Protein AF-A0A2N8M4F8-F1 (afdb_monomer)

Mean predicted aligned error: 7.02 Å

Radius of gyration: 21.82 Å; Cα contacts (8 Å, |Δi|>4): 97; chains: 1; bounding box: 47×31×68 Å

Solvent-accessible surface area (backbone atoms only — not comparable to full-atom values): 7979 Å² total; per-residue (Å²): 109,70,70,66,51,45,66,57,48,49,58,51,51,48,47,43,63,70,48,48,47,59,52,44,67,64,44,59,80,53,21,69,68,40,69,54,96,90,37,52,27,44,59,50,50,47,42,37,60,39,23,45,47,46,44,50,50,45,54,54,49,42,70,73,46,37,68,59,33,52,50,23,45,74,71,18,29,32,69,54,93,91,61,90,65,98,56,100,68,78,80,37,58,48,71,74,26,27,48,60,35,48,52,51,53,49,52,47,50,50,40,51,48,48,18,58,50,22,50,55,51,38,65,66,44,57,84,70,60,79,79,72,64,69,69,60,55,71,68,72,83,113

Sequence (142 aa):
MLLLTLLWAVPLLLLTTKIFLPWFDAVVPLAHCHEYLGINGLTLVIYGVLVGLPASLVVVVVLLEGRRSWRTWRLGQFPLPGEKVLRPTRYVYGRRARLRPALFFMVVLLVCGLSAQGWVWAGNLLPKLTPDLSVCFSGIER

Secondary structure (DSSP, 8-state):
-HHHHHHHHHHHHHHIIIIIHHHHHHHTTTGGG-EETTEEHHHHHHHIIIIIHHHHHHHHHIIIIIHHHHHHHHHTEESPTT---SS----EETHHHHHHHHHHHHHHHHHHHHHHHHHHHHHHHGGG----THHHHTTS--

Foldseek 3Di:
DVVVCCVPVVVVVCCCPVPVVVVCVVVQLCQQLDDDPNHRRNLVVLLCVQAVVLVVVLVVLCVVCVVCLVQQQVQQKPPDVPDDDPDDDDIDGDPVSNVVSVVVVVVSVVSNVSNVVSVVVSVVVVVVDDRDCVVSCVVVPD

Structure (mmCIF, N/CA/C/O backbone):
data_AF-A0A2N8M4F8-F1
#
_entry.id   AF-A0A2N8M4F8-F1
#
loop_
_atom_site.group_PDB
_atom_site.id
_atom_site.type_symbol
_atom_site.label_atom_id
_atom_site.label_alt_id
_atom_site.label_comp_id
_atom_site.label_asym_id
_atom_site.label_entity_id
_atom_site.label_seq_id
_atom_site.pdbx_PDB_ins_code
_atom_site.Cartn_x
_atom_site.Cartn_y
_atom_site.Cartn_z
_atom_site.occupancy
_atom_site.B_iso_or_equiv
_atom_site.auth_seq_id
_atom_site.auth_comp_id
_atom_site.auth_asym_id
_atom_site.auth_atom_id
_atom_site.pdbx_PDB_model_num
ATOM 1 N N . MET A 1 1 ? -20.047 -17.591 5.219 1.00 62.25 1 MET A N 1
ATOM 2 C CA . MET A 1 1 ? -18.927 -16.648 4.978 1.00 62.25 1 MET A CA 1
ATOM 3 C C . MET A 1 1 ? -18.215 -16.950 3.663 1.00 62.25 1 MET A C 1
ATOM 5 O O . MET A 1 1 ? -18.051 -16.014 2.900 1.00 62.25 1 MET A O 1
ATOM 9 N N . LEU A 1 2 ? -17.919 -18.220 3.342 1.00 72.25 2 LEU A N 1
ATOM 10 C CA . LEU A 1 2 ? -17.295 -18.638 2.070 1.00 72.25 2 LEU A CA 1
ATOM 11 C C . LEU A 1 2 ? -18.055 -18.200 0.796 1.00 72.25 2 LEU A C 1
ATOM 13 O O . LEU A 1 2 ? -17.451 -17.677 -0.131 1.00 72.25 2 LEU A O 1
ATOM 17 N N . LEU A 1 3 ? -19.386 -18.330 0.764 1.00 79.50 3 LEU A N 1
ATOM 18 C CA . LEU A 1 3 ? -20.207 -17.873 -0.374 1.00 79.50 3 LEU A CA 1
ATOM 19 C C . LEU A 1 3 ? -20.128 -16.354 -0.602 1.00 79.50 3 LEU A C 1
ATOM 21 O O . LEU A 1 3 ? -20.077 -15.896 -1.738 1.00 79.50 3 LEU A O 1
ATOM 25 N N . LEU A 1 4 ? -20.062 -15.571 0.478 1.00 80.44 4 LEU A N 1
ATOM 26 C CA . LEU A 1 4 ? -19.965 -14.113 0.391 1.00 80.44 4 LEU A CA 1
ATOM 27 C C . LEU A 1 4 ? -18.569 -13.672 -0.063 1.00 80.44 4 LEU A C 1
ATOM 29 O O . LEU A 1 4 ? -18.440 -12.688 -0.780 1.00 80.44 4 LEU A O 1
ATOM 33 N N . THR A 1 5 ? -17.524 -14.405 0.340 1.00 80.12 5 THR A N 1
ATOM 34 C CA . THR A 1 5 ? -16.162 -14.153 -0.142 1.00 80.12 5 THR A CA 1
ATOM 35 C C . THR A 1 5 ? -16.009 -14.526 -1.611 1.00 80.12 5 THR A C 1
ATOM 37 O O . THR A 1 5 ? -15.369 -13.788 -2.347 1.00 80.12 5 THR A O 1
ATOM 40 N N . LEU A 1 6 ? -16.652 -15.606 -2.067 1.00 85.88 6 LEU A N 1
ATOM 41 C CA . LEU A 1 6 ? -16.651 -15.999 -3.480 1.00 85.88 6 LEU A CA 1
ATOM 42 C C . LEU A 1 6 ? -17.336 -14.956 -4.375 1.00 85.88 6 LEU A C 1
ATOM 44 O O . LEU A 1 6 ? -16.871 -14.726 -5.488 1.00 85.88 6 LEU A O 1
ATOM 48 N N . LEU A 1 7 ? -18.379 -14.284 -3.875 1.00 90.44 7 LEU A N 1
ATOM 49 C CA . LEU A 1 7 ? -19.158 -13.307 -4.641 1.00 90.44 7 LEU A CA 1
ATOM 50 C C . LEU A 1 7 ? -18.315 -12.150 -5.196 1.00 90.44 7 LEU A C 1
ATOM 52 O O . LEU A 1 7 ? -18.561 -11.708 -6.311 1.00 90.44 7 LEU A O 1
ATOM 56 N N . TRP A 1 8 ? -17.329 -11.664 -4.439 1.00 84.75 8 TRP A N 1
ATOM 57 C CA . TRP A 1 8 ? -16.435 -10.593 -4.896 1.00 84.75 8 TRP A CA 1
ATOM 58 C C . TRP A 1 8 ? -15.074 -11.122 -5.364 1.00 84.75 8 TRP A C 1
ATOM 60 O O . TRP A 1 8 ? -14.478 -10.542 -6.270 1.00 84.75 8 TRP A O 1
ATOM 70 N N . ALA A 1 9 ? -14.599 -12.240 -4.803 1.00 89.75 9 ALA A N 1
ATOM 71 C CA . ALA A 1 9 ? -13.317 -12.820 -5.189 1.00 89.75 9 ALA A CA 1
ATOM 72 C C . ALA A 1 9 ? -13.336 -13.383 -6.617 1.00 89.75 9 ALA A C 1
ATOM 74 O O . ALA A 1 9 ? -12.353 -13.220 -7.331 1.00 89.75 9 ALA A O 1
ATOM 75 N N . VAL A 1 10 ? -14.437 -14.007 -7.060 1.00 91.12 10 VAL A N 1
ATOM 76 C CA . VAL A 1 10 ? -14.534 -14.577 -8.416 1.00 91.12 10 VAL A CA 1
ATOM 77 C C . VAL A 1 10 ? -14.511 -13.490 -9.502 1.00 91.12 10 VAL A C 1
ATOM 79 O O . VAL A 1 10 ? -13.682 -13.603 -10.404 1.00 91.12 10 VAL A O 1
ATOM 82 N N . PRO A 1 11 ? -15.321 -12.411 -9.433 1.00 91.50 11 PRO A N 1
ATOM 83 C CA . PRO A 1 11 ? -15.215 -11.304 -10.385 1.00 91.50 11 PRO A CA 1
ATOM 84 C C . PRO A 1 11 ? -13.834 -10.653 -10.385 1.00 91.50 11 PRO A C 1
ATOM 86 O O . PRO A 1 11 ? -13.301 -10.360 -11.452 1.00 91.50 11 PRO A O 1
ATOM 89 N N . LEU A 1 12 ? -13.232 -10.468 -9.205 1.00 89.44 12 LEU A N 1
ATOM 90 C CA . LEU A 1 12 ? -11.889 -9.907 -9.092 1.00 89.44 12 LEU A CA 1
ATOM 91 C C . LEU A 1 12 ? -10.842 -10.812 -9.760 1.00 89.44 12 LEU A C 1
ATOM 93 O O . LEU A 1 12 ? -10.007 -10.313 -10.506 1.00 89.44 12 LEU A O 1
ATOM 97 N N . LEU A 1 13 ? -10.914 -12.129 -9.543 1.00 91.94 13 LEU A N 1
ATOM 98 C CA . LEU A 1 13 ? -10.037 -13.115 -10.185 1.00 91.94 13 LEU A CA 1
ATOM 99 C C . LEU A 1 13 ? -10.216 -13.152 -11.706 1.00 91.94 13 LEU A C 1
ATOM 101 O O . LEU A 1 13 ? -9.240 -13.277 -12.442 1.00 91.94 13 LEU A O 1
ATOM 105 N N . LEU A 1 14 ? -11.449 -13.044 -12.201 1.00 93.19 14 LEU A N 1
ATOM 106 C CA . LEU A 1 14 ? -11.707 -12.984 -13.640 1.00 93.19 14 LEU A CA 1
ATOM 107 C C . LEU A 1 14 ? -11.152 -11.696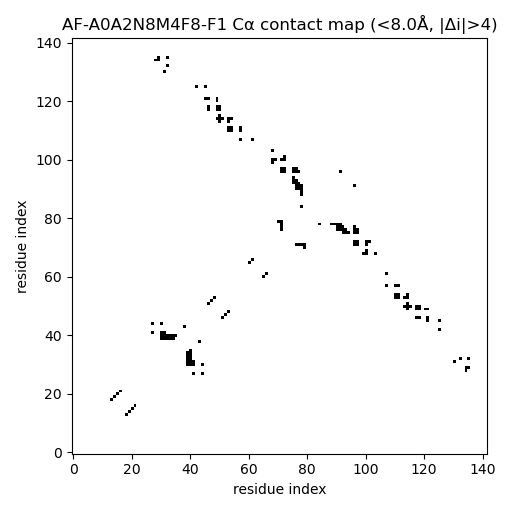 -14.247 1.00 93.19 14 LEU A C 1
ATOM 109 O O . LEU A 1 14 ? -10.483 -11.750 -15.275 1.00 93.19 14 LEU A O 1
ATOM 113 N N . LEU A 1 15 ? -11.367 -10.555 -13.590 1.00 92.88 15 LEU A N 1
ATOM 114 C CA . LEU A 1 15 ? -10.825 -9.267 -14.018 1.00 92.88 15 LEU A CA 1
ATOM 115 C C . LEU A 1 15 ? -9.292 -9.306 -14.084 1.00 92.88 15 LEU A C 1
ATOM 117 O O . LEU A 1 15 ? -8.702 -8.865 -15.070 1.00 92.88 15 LEU A O 1
ATOM 121 N N . THR A 1 16 ? -8.633 -9.878 -13.074 1.00 90.69 16 THR A N 1
ATOM 122 C CA . THR A 1 16 ? -7.170 -9.956 -13.069 1.00 90.69 16 THR A CA 1
ATOM 123 C C . THR A 1 16 ? -6.642 -10.923 -14.124 1.00 90.69 16 THR A C 1
ATOM 125 O O . THR A 1 16 ? -5.740 -10.569 -14.875 1.00 90.69 16 THR A O 1
ATOM 128 N N . THR A 1 17 ? -7.217 -12.121 -14.237 1.00 92.69 17 THR A N 1
ATOM 129 C CA . THR A 1 17 ? -6.696 -13.160 -15.143 1.00 92.69 17 THR A CA 1
ATOM 130 C C . THR A 1 17 ? -7.047 -12.951 -16.609 1.00 92.69 17 THR A C 1
ATOM 132 O O . THR A 1 17 ? -6.263 -13.328 -17.474 1.00 92.69 17 THR A O 1
ATOM 135 N N . LYS A 1 18 ? -8.216 -12.382 -16.914 1.00 93.69 18 LYS A N 1
ATOM 136 C CA . LYS A 1 18 ? -8.694 -12.235 -18.297 1.00 93.69 18 LYS A CA 1
ATOM 137 C C . LYS A 1 18 ? -8.433 -10.870 -18.900 1.00 93.69 18 LYS A C 1
ATOM 139 O O . LYS A 1 18 ? -8.443 -10.767 -20.120 1.00 93.69 18 LYS A O 1
ATOM 144 N N . ILE A 1 19 ? -8.240 -9.842 -18.079 1.00 91.50 19 ILE A N 1
ATOM 145 C CA . ILE A 1 19 ? -8.091 -8.469 -18.568 1.00 91.50 19 ILE A CA 1
ATOM 146 C C . ILE A 1 19 ? -6.727 -7.922 -18.166 1.00 91.50 19 ILE A C 1
ATOM 148 O O . ILE A 1 19 ? -5.942 -7.564 -19.036 1.00 91.50 19 ILE A O 1
ATOM 152 N N . PHE A 1 20 ? -6.413 -7.904 -16.869 1.00 91.00 20 PHE A N 1
ATOM 153 C CA . PHE A 1 20 ? -5.193 -7.253 -16.388 1.00 91.00 20 PHE A CA 1
ATOM 154 C C . PHE A 1 20 ? -3.907 -7.969 -16.822 1.00 91.00 20 PHE A C 1
ATOM 156 O O . PHE A 1 20 ? -3.052 -7.340 -17.432 1.00 91.00 20 PHE A O 1
ATOM 163 N N . LEU A 1 21 ? -3.773 -9.269 -16.540 1.00 92.00 21 LEU A N 1
ATOM 164 C CA . LEU A 1 21 ? -2.579 -10.047 -16.890 1.00 92.00 21 LEU A CA 1
ATOM 165 C C . LEU A 1 21 ? -2.282 -10.082 -18.398 1.00 92.00 21 LEU A C 1
ATOM 167 O O . LEU A 1 21 ? -1.159 -9.750 -18.757 1.00 92.00 21 LEU A O 1
ATOM 171 N N . PRO A 1 22 ? -3.236 -10.387 -19.300 1.00 93.56 22 PRO A N 1
ATOM 172 C CA . PRO A 1 22 ? -2.926 -10.414 -20.730 1.00 93.56 22 PRO A CA 1
ATOM 173 C C . PRO A 1 22 ? -2.580 -9.029 -21.287 1.00 93.56 22 PRO A C 1
ATOM 175 O O . PRO A 1 22 ? -1.729 -8.918 -22.165 1.00 93.56 22 PRO A O 1
ATOM 178 N N . TRP A 1 23 ? -3.204 -7.964 -20.772 1.00 91.44 23 TRP A N 1
ATOM 179 C CA . TRP A 1 23 ? -2.798 -6.599 -21.108 1.00 91.44 23 TRP A CA 1
ATOM 180 C C . TRP A 1 23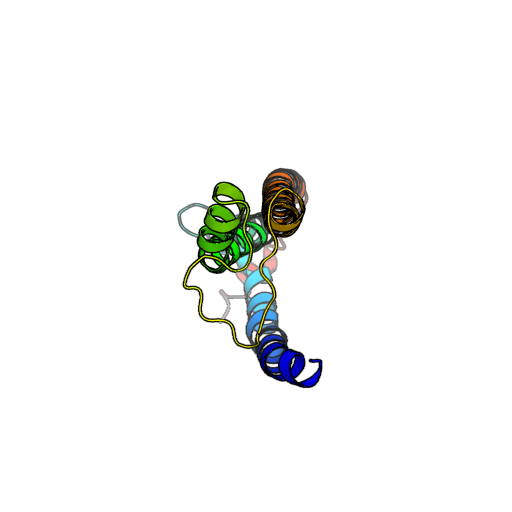 ? -1.377 -6.302 -20.609 1.00 91.44 23 TRP A C 1
ATOM 182 O O . TRP A 1 23 ? -0.571 -5.745 -21.350 1.00 91.44 23 TRP A O 1
ATOM 192 N N . PHE A 1 24 ? -1.052 -6.707 -19.381 1.00 90.56 24 PHE A N 1
ATOM 193 C CA . PHE A 1 24 ? 0.267 -6.502 -18.789 1.00 90.56 24 PHE A CA 1
ATOM 194 C C . PHE A 1 24 ? 1.359 -7.247 -19.570 1.00 90.56 24 PHE A C 1
ATOM 196 O O . PHE A 1 24 ? 2.361 -6.637 -19.937 1.00 90.56 24 PHE A O 1
ATOM 203 N N . ASP A 1 25 ? 1.127 -8.513 -19.922 1.00 90.12 25 ASP A N 1
ATOM 204 C CA . ASP A 1 25 ? 2.050 -9.330 -20.720 1.00 90.12 25 ASP A CA 1
ATOM 205 C C . ASP A 1 25 ? 2.298 -8.746 -22.119 1.00 90.12 25 ASP A C 1
ATOM 207 O O . ASP A 1 25 ? 3.391 -8.890 -22.663 1.00 90.12 25 ASP A O 1
ATOM 211 N N . ALA A 1 26 ? 1.317 -8.044 -22.695 1.00 88.00 26 ALA A N 1
ATOM 212 C CA . ALA A 1 26 ? 1.486 -7.350 -23.968 1.00 88.00 26 ALA A CA 1
ATOM 213 C C . ALA A 1 26 ? 2.293 -6.043 -23.839 1.00 88.00 26 ALA A C 1
ATOM 215 O O . ALA A 1 26 ? 2.998 -5.667 -24.771 1.00 88.00 26 ALA A O 1
ATOM 216 N N . VAL A 1 27 ? 2.204 -5.341 -22.704 1.00 86.38 27 VAL A N 1
ATOM 217 C CA . VAL A 1 27 ? 2.820 -4.013 -22.509 1.00 86.38 27 VAL A CA 1
ATOM 218 C C . VAL A 1 27 ? 4.255 -4.097 -21.986 1.00 86.38 27 VAL A C 1
ATOM 220 O O . VAL A 1 27 ? 5.117 -3.352 -22.449 1.00 86.38 27 VAL A O 1
ATOM 223 N N . VAL A 1 28 ? 4.539 -5.001 -21.044 1.00 89.38 28 VAL A N 1
ATOM 224 C CA . VAL A 1 28 ? 5.869 -5.162 -20.426 1.00 89.38 28 VAL A CA 1
ATOM 225 C C . VAL A 1 28 ? 7.013 -5.342 -21.436 1.00 89.38 28 VAL A C 1
ATOM 227 O O . VAL A 1 28 ? 8.028 -4.659 -21.270 1.00 89.38 28 VAL A O 1
ATOM 230 N N . PRO A 1 29 ? 6.907 -6.182 -22.489 1.00 86.75 29 PRO A N 1
ATOM 231 C CA . PRO A 1 29 ? 8.009 -6.340 -23.437 1.00 86.75 29 PRO A CA 1
ATOM 232 C C . PRO A 1 29 ? 8.322 -5.039 -24.190 1.00 86.75 29 PRO A C 1
ATOM 234 O O . PRO A 1 29 ? 9.489 -4.738 -24.427 1.00 86.75 29 PRO A O 1
ATOM 237 N N . LEU A 1 30 ? 7.307 -4.215 -24.478 1.00 87.19 30 LEU A N 1
ATOM 238 C CA . LEU A 1 30 ? 7.469 -2.924 -25.158 1.00 87.19 30 LEU A CA 1
ATOM 239 C C . LEU A 1 30 ? 7.794 -1.758 -24.209 1.00 87.19 30 LEU A C 1
ATOM 241 O O . LEU A 1 30 ? 8.072 -0.650 -24.678 1.00 87.19 30 LEU A O 1
ATOM 245 N N . ALA A 1 31 ? 7.773 -1.974 -22.891 1.00 86.81 31 ALA A N 1
ATOM 246 C CA . ALA A 1 31 ? 7.941 -0.910 -21.902 1.00 86.81 31 ALA A CA 1
ATOM 247 C C . ALA A 1 31 ? 9.313 -0.224 -21.996 1.00 86.81 31 ALA A C 1
ATOM 249 O O . ALA A 1 31 ? 9.422 0.973 -21.761 1.00 86.81 31 ALA A O 1
ATOM 250 N N . HIS A 1 32 ? 10.349 -0.963 -22.387 1.00 87.06 32 HIS A N 1
ATOM 251 C CA . HIS A 1 32 ? 11.707 -0.445 -22.576 1.00 87.06 32 HIS A CA 1
ATOM 252 C C . HIS A 1 32 ? 11.849 0.455 -23.809 1.00 87.06 32 HIS A C 1
ATOM 254 O O . HIS A 1 32 ? 12.804 1.220 -23.897 1.00 87.06 32 HIS A O 1
ATOM 260 N N . CYS A 1 33 ? 10.929 0.333 -24.770 1.00 86.75 33 CYS A N 1
ATOM 261 C CA . CYS A 1 33 ? 10.967 1.063 -26.036 1.00 86.75 33 CYS A CA 1
ATOM 262 C C . CYS A 1 33 ? 10.300 2.443 -25.941 1.00 86.75 33 CYS A C 1
ATOM 264 O O . CYS A 1 33 ? 10.409 3.237 -26.871 1.00 86.75 33 CYS A O 1
ATOM 266 N N . HIS A 1 34 ? 9.584 2.721 -24.847 1.00 86.94 34 HIS A N 1
ATOM 267 C CA . HIS A 1 34 ? 8.839 3.959 -24.657 1.00 86.94 34 HIS A CA 1
ATOM 268 C C . HIS A 1 34 ? 9.390 4.741 -23.468 1.00 86.94 34 HIS A C 1
ATOM 270 O O . HIS A 1 34 ? 9.606 4.194 -22.384 1.00 86.94 34 HIS A O 1
ATOM 276 N N . GLU A 1 35 ? 9.549 6.046 -23.655 1.00 88.69 35 GLU A N 1
ATOM 277 C CA . GLU A 1 35 ? 9.793 6.977 -22.561 1.00 88.69 35 GLU A CA 1
ATOM 278 C C . GLU A 1 35 ? 8.504 7.704 -22.194 1.00 88.69 35 GLU A C 1
ATOM 280 O O . GLU A 1 35 ? 7.793 8.242 -23.045 1.00 88.69 35 GLU A O 1
ATOM 285 N N . TYR A 1 36 ? 8.223 7.754 -20.898 1.00 86.38 36 TYR A N 1
ATOM 286 C CA . TYR A 1 36 ? 7.094 8.480 -20.340 1.00 86.38 36 TYR A CA 1
ATOM 287 C C . TYR A 1 36 ? 7.634 9.591 -19.449 1.00 86.38 36 TYR A C 1
ATOM 289 O O . TYR A 1 36 ? 8.284 9.318 -18.443 1.00 86.38 36 TYR A O 1
ATOM 297 N N . LEU A 1 37 ? 7.371 10.852 -19.812 1.00 84.94 37 LEU A N 1
ATOM 298 C CA . LEU A 1 37 ? 7.804 12.030 -19.040 1.00 84.94 37 LEU A CA 1
ATOM 299 C C . LEU A 1 37 ? 9.325 12.055 -18.757 1.00 84.94 37 LEU A C 1
ATOM 301 O O . LEU A 1 37 ? 9.751 12.487 -17.689 1.00 84.94 37 LEU A O 1
ATOM 305 N N . GLY A 1 38 ? 10.140 11.570 -19.701 1.00 85.44 38 GLY A N 1
ATOM 306 C CA . GLY A 1 38 ? 11.601 11.481 -19.559 1.00 85.44 38 GLY A CA 1
ATOM 307 C C . GLY A 1 38 ? 12.092 10.325 -18.676 1.00 85.44 38 GLY A C 1
ATOM 308 O O . GLY A 1 38 ? 13.262 10.291 -18.304 1.00 85.44 38 GLY A O 1
ATOM 309 N N . ILE A 1 39 ? 11.210 9.388 -18.315 1.00 87.38 39 ILE A N 1
ATOM 310 C CA . ILE A 1 39 ? 11.540 8.173 -17.567 1.00 87.38 39 ILE A CA 1
ATOM 311 C C . ILE A 1 39 ? 11.330 6.967 -18.485 1.00 87.38 39 ILE A C 1
ATOM 313 O O . ILE A 1 39 ? 10.279 6.828 -19.111 1.00 87.38 39 ILE A O 1
ATOM 317 N N . ASN A 1 40 ? 12.311 6.065 -18.527 1.00 90.12 40 ASN A N 1
ATOM 318 C CA . ASN A 1 40 ? 12.190 4.794 -19.241 1.00 90.12 40 ASN A CA 1
ATOM 319 C C . ASN A 1 40 ? 10.985 3.989 -18.709 1.00 90.12 40 ASN A C 1
ATOM 321 O O . ASN A 1 40 ? 10.843 3.795 -17.495 1.00 90.12 40 ASN A O 1
ATOM 325 N N . GLY A 1 41 ? 10.124 3.501 -19.604 1.00 89.56 41 GLY A N 1
ATOM 326 C CA . GLY A 1 41 ? 8.939 2.732 -19.241 1.00 89.56 41 GLY A CA 1
ATOM 327 C C . GLY A 1 41 ? 9.252 1.450 -18.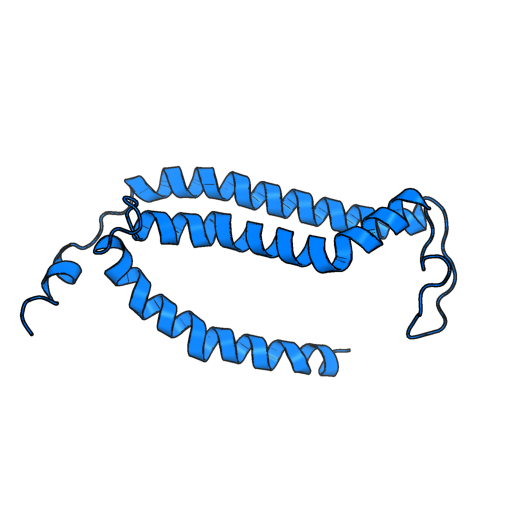465 1.00 89.56 41 GLY A C 1
ATOM 328 O O . GLY A 1 41 ? 8.478 1.095 -17.578 1.00 89.56 41 GLY A O 1
ATOM 329 N N . LEU A 1 42 ? 10.410 0.807 -18.672 1.00 91.06 42 LEU A N 1
ATOM 330 C CA . LEU A 1 42 ? 10.841 -0.315 -17.821 1.00 91.06 42 LEU A CA 1
ATOM 331 C C . LEU A 1 42 ? 10.968 0.105 -16.355 1.00 91.06 42 LEU A C 1
ATOM 333 O O . LEU A 1 42 ? 10.475 -0.576 -15.454 1.00 91.06 42 LEU A O 1
ATOM 337 N N . THR A 1 43 ? 11.643 1.227 -16.116 1.00 91.94 43 THR A N 1
ATOM 338 C CA . THR A 1 43 ? 11.817 1.791 -14.776 1.00 91.94 43 THR A CA 1
ATOM 339 C C . THR A 1 43 ? 10.457 2.047 -14.149 1.00 91.94 43 THR A C 1
ATOM 341 O O . THR A 1 43 ? 10.220 1.655 -13.006 1.00 91.94 43 THR A O 1
ATOM 344 N N . LEU A 1 44 ? 9.530 2.614 -14.921 1.00 92.56 44 LEU A N 1
ATOM 345 C CA . LEU A 1 44 ? 8.166 2.858 -14.471 1.00 92.56 44 LEU A CA 1
ATOM 346 C C . LEU A 1 44 ? 7.436 1.559 -14.093 1.00 92.56 44 LEU A C 1
ATOM 348 O O . LEU A 1 44 ? 6.790 1.513 -13.048 1.00 92.56 44 LEU A O 1
ATOM 352 N N . VAL A 1 45 ? 7.571 0.495 -14.890 1.00 92.94 45 VAL A N 1
ATOM 353 C CA . VAL A 1 45 ? 6.967 -0.817 -14.608 1.00 92.94 45 VAL A CA 1
ATOM 354 C C . VAL A 1 45 ? 7.539 -1.423 -13.326 1.00 92.94 45 VAL A C 1
ATOM 356 O O . VAL A 1 45 ? 6.776 -1.816 -12.444 1.00 92.94 45 VAL A O 1
ATOM 359 N N . ILE A 1 46 ? 8.866 -1.464 -13.177 1.00 93.56 46 ILE A N 1
ATOM 360 C CA . ILE A 1 46 ? 9.514 -2.095 -12.016 1.00 93.56 46 ILE A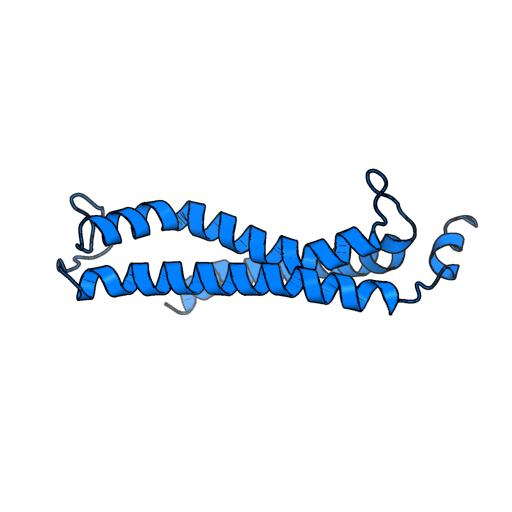 CA 1
ATOM 361 C C . ILE A 1 46 ? 9.165 -1.354 -10.724 1.00 93.56 46 ILE A C 1
ATOM 363 O O . ILE A 1 46 ? 8.726 -1.978 -9.754 1.00 93.56 46 ILE A O 1
ATOM 367 N N . TYR A 1 47 ? 9.302 -0.026 -10.706 1.00 94.81 47 TYR A N 1
ATOM 368 C CA . TYR A 1 47 ? 8.909 0.771 -9.542 1.00 94.81 47 TYR A CA 1
ATOM 369 C C . TYR A 1 47 ? 7.393 0.734 -9.313 1.00 94.81 47 TYR A C 1
ATOM 371 O O . TYR A 1 47 ? 6.945 0.692 -8.166 1.00 94.81 47 TYR A O 1
ATOM 379 N N . GLY A 1 48 ? 6.593 0.688 -10.377 1.00 93.31 48 GLY A N 1
ATOM 380 C CA . GLY A 1 48 ? 5.142 0.553 -10.297 1.00 93.31 48 GLY A CA 1
ATOM 381 C C . GLY A 1 48 ? 4.715 -0.734 -9.593 1.00 93.31 48 GLY A C 1
ATOM 382 O O . GLY A 1 48 ? 3.870 -0.688 -8.703 1.00 93.31 48 GLY A O 1
ATOM 383 N N . VAL A 1 49 ? 5.333 -1.869 -9.920 1.00 93.44 49 VAL A N 1
ATOM 384 C CA . VAL A 1 49 ? 5.006 -3.165 -9.305 1.00 93.44 49 VAL A CA 1
ATOM 385 C C . VAL A 1 49 ? 5.563 -3.275 -7.884 1.00 93.44 49 VAL A C 1
ATOM 387 O O . VAL A 1 49 ? 4.838 -3.676 -6.974 1.00 93.44 49 VAL A O 1
ATOM 390 N N . LEU A 1 50 ? 6.831 -2.910 -7.671 1.00 94.88 50 LEU A N 1
ATOM 391 C CA . LEU A 1 50 ? 7.506 -3.121 -6.383 1.00 94.88 50 LEU A CA 1
ATOM 392 C C . LEU A 1 50 ? 7.172 -2.061 -5.328 1.00 94.88 50 LEU A C 1
ATOM 394 O O . LEU A 1 50 ? 7.235 -2.354 -4.137 1.00 94.88 50 LEU A O 1
ATOM 398 N N . VAL A 1 51 ? 6.821 -0.843 -5.745 1.00 96.38 51 VAL A N 1
ATOM 399 C CA . VAL A 1 51 ? 6.536 0.282 -4.840 1.00 96.38 51 VAL A CA 1
ATOM 400 C C . VAL A 1 51 ? 5.110 0.781 -5.026 1.00 96.38 51 VAL A C 1
ATOM 402 O O . VAL A 1 51 ? 4.371 0.903 -4.052 1.00 96.38 51 VAL A O 1
ATOM 405 N N . GLY A 1 52 ? 4.699 1.037 -6.269 1.00 94.75 52 GLY A N 1
ATOM 406 C CA . GLY A 1 52 ? 3.387 1.610 -6.576 1.00 94.75 52 GLY A CA 1
ATOM 407 C C . GLY A 1 52 ? 2.224 0.729 -6.116 1.00 94.75 52 GLY A C 1
ATOM 408 O O . GLY A 1 52 ? 1.304 1.212 -5.458 1.00 94.75 52 GLY A O 1
ATOM 409 N N . LEU A 1 53 ? 2.283 -0.572 -6.397 1.00 93.19 53 LEU A N 1
ATOM 410 C CA . LEU A 1 53 ? 1.238 -1.531 -6.045 1.00 93.19 53 LEU A CA 1
ATOM 411 C C . LEU A 1 53 ? 1.056 -1.657 -4.519 1.00 93.19 53 LEU A C 1
ATOM 413 O O . LEU A 1 53 ? -0.052 -1.373 -4.050 1.00 93.19 53 LEU A O 1
ATOM 417 N N . PRO A 1 54 ? 2.083 -1.986 -3.708 1.00 95.38 54 PRO A N 1
ATOM 418 C CA . PRO A 1 54 ? 1.908 -2.058 -2.257 1.00 95.38 54 PRO A CA 1
ATOM 419 C C . PRO A 1 54 ? 1.541 -0.699 -1.636 1.00 95.38 54 PRO A C 1
ATOM 421 O O . PRO A 1 54 ? 0.687 -0.655 -0.747 1.00 95.38 54 PRO A O 1
ATOM 424 N N . ALA A 1 55 ? 2.084 0.417 -2.137 1.00 96.44 55 ALA A N 1
ATOM 425 C CA . ALA A 1 55 ? 1.720 1.749 -1.653 1.00 96.44 55 ALA A CA 1
ATOM 426 C C . ALA A 1 55 ? 0.253 2.102 -1.960 1.00 96.44 55 ALA A C 1
ATOM 428 O O . ALA A 1 55 ? -0.462 2.603 -1.090 1.00 96.44 55 ALA A O 1
ATOM 429 N N . SER A 1 56 ? -0.232 1.798 -3.167 1.00 95.69 56 SER A N 1
ATOM 430 C CA . SER A 1 56 ? -1.630 2.040 -3.546 1.00 95.69 56 SER A CA 1
ATOM 431 C C . SER A 1 56 ? -2.603 1.246 -2.670 1.00 95.69 56 SER A C 1
ATOM 433 O O . SER A 1 56 ? -3.626 1.780 -2.236 1.00 95.69 56 SER A O 1
ATOM 435 N N . LEU A 1 57 ? -2.246 0.006 -2.315 1.00 94.62 57 LEU A N 1
ATOM 436 C CA . LEU A 1 57 ? -3.027 -0.815 -1.397 1.00 94.62 57 LEU A CA 1
ATOM 437 C C . LEU A 1 57 ? -3.101 -0.180 -0.004 1.00 94.62 57 LEU A C 1
ATOM 439 O O . LEU A 1 57 ? -4.184 -0.125 0.581 1.00 94.62 57 LEU A O 1
ATOM 443 N N . VAL A 1 58 ? -1.986 0.355 0.508 1.00 96.88 58 VAL A N 1
ATOM 444 C CA . VAL A 1 58 ? -1.979 1.108 1.772 1.00 96.88 58 VAL A CA 1
ATOM 445 C C . VAL A 1 58 ? -2.930 2.298 1.700 1.00 96.88 58 VAL A C 1
ATOM 447 O O . VAL A 1 58 ? -3.756 2.464 2.598 1.00 96.88 58 VAL A O 1
ATOM 450 N N . VAL A 1 59 ? -2.857 3.096 0.631 1.00 96.88 59 VAL A N 1
ATOM 451 C CA . VAL A 1 59 ? -3.725 4.268 0.447 1.00 96.88 59 VAL A CA 1
ATOM 452 C C . VAL A 1 59 ? -5.199 3.863 0.483 1.00 96.88 59 VAL A C 1
ATOM 454 O O . VAL A 1 59 ? -5.966 4.427 1.265 1.00 96.88 59 VAL A O 1
ATOM 457 N N . VAL A 1 60 ? -5.595 2.849 -0.292 1.00 95.62 60 VAL A N 1
ATOM 458 C CA . VAL A 1 60 ? -6.987 2.370 -0.342 1.00 95.62 60 VAL A CA 1
ATOM 459 C C . VAL A 1 60 ? -7.454 1.884 1.032 1.00 95.62 60 VAL A C 1
ATOM 461 O O . VAL A 1 60 ? -8.511 2.291 1.514 1.00 95.62 60 VAL A O 1
ATOM 464 N N . VAL A 1 61 ? -6.661 1.048 1.702 1.00 95.19 61 VAL A N 1
ATOM 465 C CA . VAL A 1 61 ? -7.033 0.458 2.996 1.00 95.19 61 VAL A CA 1
ATOM 466 C C . VAL A 1 61 ? -7.130 1.521 4.098 1.00 95.19 61 VAL A C 1
ATOM 468 O O . VAL A 1 61 ? -8.057 1.490 4.914 1.00 95.19 61 VAL A O 1
ATOM 471 N N . VAL A 1 62 ? -6.222 2.499 4.111 1.00 96.31 62 VAL A N 1
ATOM 472 C CA . VAL A 1 62 ? -6.256 3.623 5.060 1.00 96.31 62 VAL A CA 1
ATOM 473 C C . VAL A 1 62 ? -7.449 4.544 4.791 1.00 96.31 62 VAL A C 1
ATOM 475 O O . VAL A 1 62 ? -8.085 4.990 5.748 1.00 96.31 62 VAL A O 1
ATOM 478 N N . LEU A 1 63 ? -7.803 4.795 3.528 1.00 96.31 63 LEU A N 1
ATOM 479 C CA . LEU A 1 63 ? -8.989 5.586 3.185 1.00 96.31 63 LEU A CA 1
ATOM 480 C C . LEU A 1 63 ? -10.286 4.913 3.654 1.00 96.31 63 LEU A C 1
ATOM 482 O O . LEU A 1 63 ? -11.165 5.594 4.185 1.00 96.31 63 LEU A O 1
ATOM 486 N N . LEU A 1 64 ? -10.391 3.589 3.503 1.00 94.62 64 LEU A N 1
ATOM 487 C CA . LEU A 1 64 ? -11.588 2.836 3.880 1.00 94.62 64 LEU A CA 1
ATOM 488 C C . LEU A 1 64 ? -11.720 2.651 5.400 1.00 94.62 64 LEU A C 1
ATOM 490 O O . LEU A 1 64 ? -12.761 2.971 5.972 1.00 94.62 64 LEU A O 1
ATOM 494 N N . GLU A 1 65 ? -10.670 2.168 6.074 1.00 94.06 65 GLU A N 1
ATOM 495 C CA . GLU A 1 65 ? -10.758 1.718 7.476 1.00 94.06 65 GLU A CA 1
ATOM 496 C C . GLU A 1 65 ? -9.913 2.567 8.444 1.00 94.06 65 GLU A C 1
ATOM 498 O O . GLU A 1 65 ? -10.085 2.497 9.667 1.00 94.06 65 GLU A O 1
ATOM 503 N N . GLY A 1 66 ? -9.026 3.428 7.937 1.00 94.06 66 GLY A N 1
ATOM 504 C CA . GLY A 1 66 ? -8.081 4.193 8.756 1.00 94.06 66 GLY A CA 1
ATOM 505 C C . GLY A 1 66 ? -8.765 5.166 9.714 1.00 94.06 66 GLY A C 1
ATOM 506 O O . GLY A 1 66 ? -8.443 5.193 10.903 1.00 94.06 66 GLY A O 1
ATOM 507 N N . ARG A 1 67 ? -9.784 5.907 9.251 1.00 93.75 67 ARG A N 1
ATOM 508 C CA . ARG A 1 67 ? -10.535 6.848 10.109 1.00 93.75 67 ARG A CA 1
ATOM 509 C C . ARG A 1 67 ? -11.244 6.131 11.259 1.00 93.75 67 ARG A C 1
ATOM 511 O O . ARG A 1 67 ? -11.254 6.625 12.391 1.00 93.75 67 ARG A O 1
ATOM 518 N N . ARG A 1 68 ? -11.846 4.975 10.976 1.00 92.81 68 ARG A N 1
ATOM 519 C CA . ARG A 1 68 ? -12.556 4.152 11.963 1.00 92.81 68 ARG A CA 1
ATOM 520 C C . ARG A 1 68 ? -11.588 3.531 12.967 1.00 92.81 68 ARG A C 1
ATOM 522 O O . ARG A 1 68 ? -11.807 3.642 14.176 1.00 92.81 68 ARG A O 1
ATOM 529 N N . SER A 1 69 ? -10.492 2.958 12.478 1.00 94.06 69 SER A N 1
ATOM 530 C CA . SER A 1 69 ? -9.428 2.379 13.302 1.00 94.06 69 SER A CA 1
ATOM 531 C C . SER A 1 69 ? -8.792 3.418 14.222 1.00 94.06 69 SER A C 1
ATOM 533 O O . SER A 1 69 ? -8.628 3.168 15.417 1.00 94.06 69 SER A O 1
ATOM 535 N N . TRP A 1 70 ? -8.534 4.626 13.713 1.00 94.88 70 TRP A N 1
ATOM 536 C CA . TRP A 1 70 ? -7.998 5.734 14.504 1.00 94.88 70 TRP A CA 1
ATOM 537 C C . TRP A 1 70 ? -8.935 6.161 15.641 1.00 94.88 70 TRP A C 1
ATOM 539 O O . TRP A 1 70 ? -8.516 6.301 16.792 1.00 94.88 70 TRP A O 1
ATOM 549 N N . ARG A 1 71 ? -10.234 6.315 15.352 1.00 93.75 71 ARG A N 1
ATOM 550 C CA . ARG A 1 71 ? -11.240 6.647 16.377 1.00 93.75 71 ARG A CA 1
ATOM 551 C C . ARG A 1 71 ? -11.355 5.556 17.439 1.00 93.75 71 ARG A C 1
ATOM 553 O O . ARG A 1 71 ? -11.409 5.872 18.625 1.00 93.75 71 ARG A O 1
ATOM 560 N N . THR A 1 72 ? -11.342 4.293 17.017 1.00 93.12 72 THR A N 1
ATOM 561 C CA . THR A 1 72 ? -11.400 3.123 17.909 1.00 93.12 72 THR A CA 1
ATOM 562 C C . THR A 1 72 ? -10.182 3.083 18.830 1.00 93.12 72 THR A C 1
ATOM 564 O O . THR A 1 72 ? -10.315 2.844 20.029 1.00 93.12 72 THR A O 1
ATOM 567 N N . TRP A 1 73 ? -8.993 3.385 18.298 1.00 92.62 73 TRP A N 1
ATOM 568 C CA . TRP A 1 73 ? -7.761 3.487 19.079 1.00 92.62 73 TRP A CA 1
ATOM 569 C C . TRP A 1 73 ? -7.840 4.592 20.140 1.00 92.62 73 TRP A C 1
ATOM 571 O O . TRP A 1 73 ? -7.595 4.331 21.322 1.00 92.62 73 TRP A O 1
ATOM 581 N N . ARG A 1 74 ? -8.232 5.808 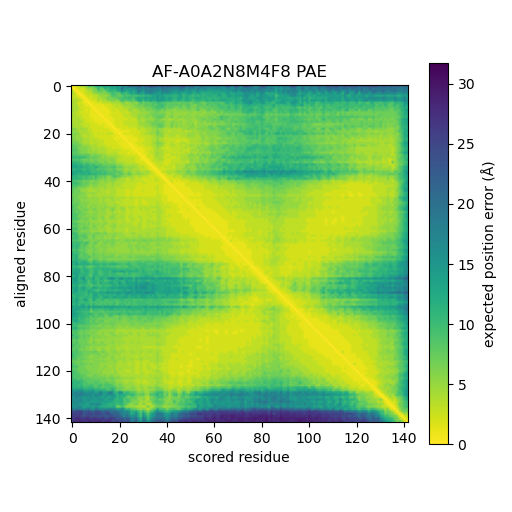19.724 1.00 93.69 74 ARG A N 1
ATOM 582 C CA . ARG A 1 74 ? -8.320 6.993 20.592 1.00 93.69 74 ARG A CA 1
ATOM 583 C C . ARG A 1 74 ? -9.330 6.805 21.723 1.00 93.69 74 ARG A C 1
ATOM 585 O O . ARG A 1 74 ? -9.000 7.070 22.874 1.00 93.69 74 ARG A O 1
ATOM 592 N N . LEU A 1 75 ? -10.539 6.342 21.404 1.00 92.94 75 LEU A N 1
ATOM 593 C CA . LEU A 1 75 ? -11.605 6.142 22.392 1.00 92.94 75 LEU A CA 1
ATOM 594 C C . LEU A 1 75 ? -11.420 4.850 23.201 1.00 92.94 75 LEU A C 1
ATOM 596 O O . LEU A 1 75 ? -11.937 4.739 24.306 1.00 92.94 75 LEU A O 1
ATOM 600 N N . GLY A 1 76 ? -10.668 3.875 22.679 1.00 92.56 76 GLY A N 1
ATOM 601 C CA . GLY A 1 76 ? -10.460 2.589 23.342 1.00 92.56 76 GLY A CA 1
ATOM 602 C C . GLY A 1 76 ? -11.748 1.783 23.504 1.00 92.56 76 GLY A C 1
ATOM 603 O O . GLY A 1 76 ? -11.884 1.062 24.490 1.00 92.56 76 GLY A O 1
ATOM 604 N N . GLN A 1 77 ? -12.684 1.912 22.561 1.00 92.88 77 GLN A N 1
ATOM 605 C CA . GLN A 1 77 ? -13.989 1.249 22.580 1.00 92.88 77 GLN A CA 1
ATOM 606 C C . GLN A 1 77 ? -14.338 0.708 21.189 1.00 92.88 77 GLN A C 1
ATOM 608 O O . GLN A 1 77 ? -14.145 1.403 20.194 1.00 92.88 77 GLN A O 1
ATOM 613 N N . PHE A 1 78 ? -14.879 -0.512 21.137 1.00 90.75 78 PHE A N 1
ATOM 614 C CA . PHE A 1 78 ? -15.440 -1.129 19.933 1.00 90.75 78 PHE A CA 1
ATOM 615 C C . PHE A 1 78 ? -16.772 -1.827 2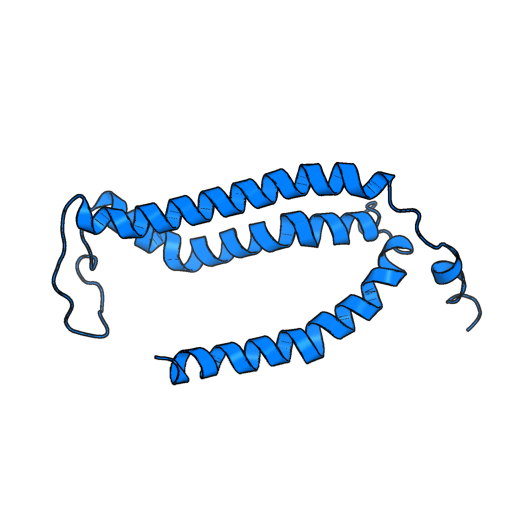0.265 1.00 90.75 78 PHE A C 1
ATOM 617 O O . PHE A 1 78 ? -16.798 -2.597 21.228 1.00 90.75 78 PHE A O 1
ATOM 624 N N . PRO A 1 79 ? -17.852 -1.658 19.481 1.00 91.88 79 PRO A N 1
ATOM 625 C CA . PRO A 1 79 ? -18.018 -0.709 18.370 1.00 91.88 79 PRO A CA 1
ATOM 626 C C . PRO A 1 79 ? -17.969 0.755 18.843 1.00 91.88 79 PRO A C 1
ATOM 628 O O . PRO A 1 79 ? -18.057 1.029 20.043 1.00 91.88 79 PRO A O 1
ATOM 631 N N . LEU A 1 80 ? -17.794 1.692 17.909 1.00 91.75 80 LEU A N 1
ATOM 632 C CA . LEU A 1 80 ? -17.792 3.128 18.201 1.00 91.75 80 LEU A CA 1
ATOM 633 C C . LEU A 1 80 ? -19.176 3.588 18.707 1.00 91.75 80 LEU A C 1
ATOM 635 O O . LEU A 1 80 ? -20.197 2.990 18.356 1.00 91.75 80 LEU A O 1
ATOM 639 N N . PRO A 1 81 ? -19.247 4.657 19.521 1.00 89.81 81 PRO A N 1
ATOM 640 C CA . PRO A 1 81 ? -20.527 5.189 19.985 1.00 89.81 81 PRO A CA 1
ATOM 641 C C . PRO A 1 81 ? -21.390 5.642 18.797 1.00 89.81 81 PRO A C 1
ATOM 643 O O . PRO A 1 81 ? -20.936 6.416 17.955 1.00 89.81 81 PRO A O 1
ATOM 646 N N . GLY A 1 82 ? -22.630 5.148 18.727 1.00 87.25 82 GLY A N 1
ATOM 647 C CA . GLY A 1 82 ? -23.575 5.462 17.645 1.00 87.25 82 GLY A CA 1
ATOM 648 C C . GLY A 1 82 ? -23.301 4.747 16.315 1.00 87.25 82 GLY A C 1
ATOM 649 O O . GLY A 1 82 ? -23.927 5.067 15.306 1.00 87.25 82 GLY A O 1
ATOM 650 N N . GLU A 1 83 ? -22.374 3.788 16.284 1.00 90.38 83 GLU A N 1
ATOM 651 C CA . GLU A 1 83 ? -22.068 3.025 15.078 1.00 90.38 83 GLU A CA 1
ATOM 652 C C . GLU A 1 83 ? -23.177 2.014 14.756 1.00 90.38 83 GLU A C 1
ATOM 654 O O . GLU A 1 83 ? -23.563 1.197 15.594 1.00 90.38 83 GLU A O 1
ATOM 659 N N . LYS A 1 84 ? -23.680 2.044 13.515 1.00 89.19 84 LYS A N 1
ATOM 660 C CA . LYS A 1 84 ? -24.637 1.044 13.031 1.00 89.19 84 LYS A CA 1
ATOM 661 C C . LYS A 1 84 ? -23.921 -0.290 12.846 1.00 89.19 84 LYS A C 1
ATOM 663 O O . LYS A 1 84 ? -23.019 -0.411 12.021 1.00 89.19 84 LYS A O 1
ATOM 668 N N . VAL A 1 85 ? -24.353 -1.295 13.597 1.00 89.75 85 VAL A N 1
ATOM 669 C CA . VAL A 1 85 ? -23.811 -2.654 13.536 1.00 89.75 85 VAL A CA 1
ATOM 670 C C . VAL A 1 85 ? -24.801 -3.587 12.848 1.00 89.75 85 VAL A C 1
ATOM 672 O O . VAL A 1 85 ? -26.004 -3.505 13.072 1.00 89.75 85 VAL A O 1
ATOM 675 N N . LEU A 1 86 ? -24.295 -4.489 12.004 1.00 88.94 86 LEU A N 1
ATOM 676 C CA . LEU A 1 86 ? -25.127 -5.458 11.274 1.00 88.94 86 LEU A CA 1
ATOM 677 C C . LEU A 1 86 ? -25.747 -6.522 12.191 1.00 88.94 86 LEU A C 1
ATOM 679 O O . LEU A 1 86 ? -26.725 -7.167 11.829 1.00 88.94 86 LEU A O 1
ATOM 683 N N . ARG A 1 87 ? -25.137 -6.754 13.356 1.00 88.94 87 ARG A N 1
ATOM 684 C CA . ARG A 1 87 ? -25.590 -7.706 14.373 1.00 88.94 87 ARG A CA 1
ATOM 685 C C . ARG A 1 87 ? -25.392 -7.091 15.754 1.00 88.94 87 ARG A C 1
ATOM 687 O O . ARG A 1 87 ? -24.466 -6.293 15.902 1.00 88.94 87 ARG A O 1
ATOM 694 N N . PRO A 1 88 ? -26.182 -7.484 16.765 1.00 89.00 88 PRO A N 1
ATOM 695 C CA . PRO A 1 88 ? -25.947 -7.063 18.140 1.00 89.00 88 PRO A CA 1
ATOM 696 C C . PRO A 1 88 ? -24.530 -7.459 18.579 1.00 89.00 88 PRO A C 1
ATOM 698 O O . PRO A 1 88 ? -24.217 -8.639 18.735 1.00 89.00 88 PRO A O 1
ATOM 701 N N . THR A 1 89 ? -23.648 -6.475 18.737 1.00 89.00 89 THR A N 1
ATOM 702 C CA . THR A 1 89 ? -22.261 -6.675 19.175 1.00 89.00 89 THR A CA 1
ATOM 703 C C . THR A 1 89 ? -22.058 -6.060 20.546 1.00 89.00 89 THR A C 1
ATOM 705 O O . THR A 1 89 ? -22.341 -4.880 20.746 1.00 89.00 89 THR A O 1
ATOM 708 N N . ARG A 1 90 ? -21.524 -6.845 21.485 1.00 90.06 90 ARG A N 1
ATOM 709 C CA . ARG A 1 90 ? -21.193 -6.359 22.827 1.00 90.06 90 ARG A CA 1
ATOM 710 C C . ARG A 1 90 ? -20.083 -5.309 22.758 1.00 90.06 90 ARG A C 1
ATOM 712 O O . ARG A 1 90 ? -19.086 -5.512 22.066 1.00 90.06 90 ARG A O 1
ATOM 719 N N . TYR A 1 91 ? -20.234 -4.237 23.531 1.00 90.81 91 TYR A N 1
ATOM 720 C CA . TYR A 1 91 ? -19.185 -3.240 23.703 1.00 90.81 91 TYR A CA 1
ATOM 721 C C . TYR A 1 91 ? -17.973 -3.826 24.432 1.00 90.81 91 TYR A C 1
ATOM 723 O O . TYR A 1 91 ? -18.088 -4.438 25.496 1.00 90.81 91 TYR A O 1
ATOM 731 N N . VAL A 1 92 ? -16.803 -3.625 23.839 1.00 92.69 92 VAL A N 1
ATOM 732 C CA . VAL A 1 92 ? -15.495 -3.981 24.380 1.00 92.69 92 VAL A CA 1
ATOM 733 C C . VAL A 1 92 ? -14.723 -2.690 24.614 1.00 92.69 92 VAL A C 1
ATOM 735 O O . VAL A 1 92 ? -14.730 -1.803 23.762 1.00 92.69 92 VAL A O 1
ATOM 738 N N . TYR A 1 93 ? -14.033 -2.608 25.749 1.00 93.75 93 TYR A N 1
ATOM 739 C CA . TYR A 1 93 ? -13.312 -1.415 26.189 1.00 93.75 93 TYR A CA 1
ATOM 740 C C . TYR A 1 93 ? -11.835 -1.706 26.488 1.00 93.75 93 TYR A C 1
ATOM 742 O O . TYR A 1 93 ? -11.408 -2.860 26.622 1.00 93.75 93 TYR A O 1
ATOM 750 N N . GLY A 1 94 ? -11.046 -0.639 26.611 1.00 91.44 94 GLY A N 1
ATOM 751 C CA . GLY A 1 94 ? -9.661 -0.676 27.074 1.00 91.44 94 GLY A CA 1
ATOM 752 C C . GLY A 1 94 ? -8.700 -1.320 26.072 1.00 91.44 94 GLY A C 1
ATOM 753 O O . GLY A 1 94 ? -8.854 -1.196 24.856 1.00 91.44 94 GLY A O 1
ATOM 7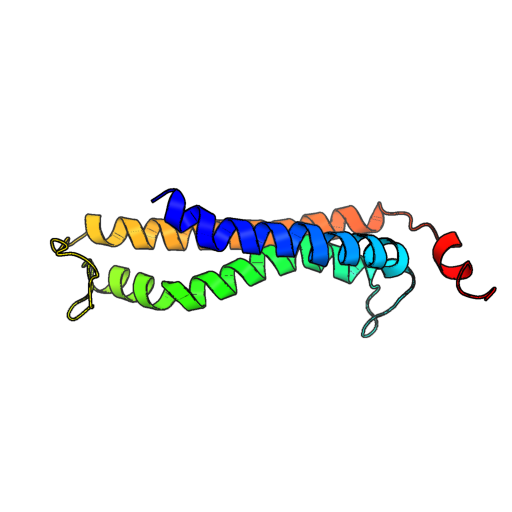54 N N . ARG A 1 95 ? -7.676 -2.027 26.576 1.00 89.94 95 ARG A N 1
ATOM 755 C CA . ARG A 1 95 ? -6.622 -2.633 25.732 1.00 89.94 95 ARG A CA 1
ATOM 756 C C . ARG A 1 95 ? -7.185 -3.618 24.706 1.00 89.94 95 ARG A C 1
ATOM 758 O O . ARG A 1 95 ? -6.716 -3.630 23.574 1.00 89.94 95 ARG A O 1
ATOM 765 N N . ARG A 1 96 ? -8.223 -4.386 25.062 1.00 90.31 96 ARG A N 1
ATOM 766 C CA . ARG A 1 96 ? -8.852 -5.356 24.146 1.00 90.31 96 ARG A CA 1
ATOM 767 C C . ARG A 1 96 ? -9.483 -4.681 22.926 1.00 90.31 96 ARG A C 1
ATOM 769 O O . ARG A 1 96 ? -9.361 -5.207 21.826 1.00 90.31 96 ARG A O 1
ATOM 776 N N . ALA A 1 97 ? -10.088 -3.505 23.095 1.00 90.44 97 ALA A N 1
ATOM 777 C CA . ALA A 1 97 ? -10.639 -2.732 21.981 1.00 90.44 97 ALA A CA 1
ATOM 778 C C . ALA A 1 97 ? -9.545 -2.134 21.080 1.00 90.44 97 ALA A C 1
ATOM 780 O O . ALA A 1 97 ? -9.749 -1.995 19.876 1.00 90.44 97 ALA A O 1
ATOM 781 N N . ARG A 1 98 ? -8.366 -1.829 21.644 1.00 92.62 98 ARG A N 1
ATOM 782 C CA . ARG A 1 98 ? -7.222 -1.274 20.902 1.00 92.62 98 ARG A CA 1
ATOM 783 C C . ARG A 1 98 ? -6.426 -2.314 20.108 1.00 92.62 98 ARG A C 1
ATOM 785 O O . ARG A 1 98 ? -5.729 -1.928 19.181 1.00 92.62 98 ARG A O 1
ATOM 792 N N . LEU A 1 99 ? -6.546 -3.613 20.404 1.00 93.62 99 LEU A N 1
ATOM 793 C CA . LEU A 1 99 ? -5.803 -4.666 19.690 1.00 93.62 99 LEU A CA 1
ATOM 794 C C . LEU A 1 99 ? -6.122 -4.723 18.189 1.00 93.62 99 LEU A C 1
ATOM 796 O O . LEU A 1 99 ? -5.214 -4.873 17.379 1.00 93.62 99 LEU A O 1
ATOM 800 N N . ARG A 1 100 ? -7.395 -4.573 17.805 1.00 89.56 100 ARG A N 1
ATOM 801 C CA . ARG A 1 100 ? -7.801 -4.578 16.387 1.00 89.56 100 ARG A CA 1
ATOM 802 C C . ARG A 1 100 ? -7.167 -3.435 15.587 1.00 89.56 100 ARG A C 1
ATOM 804 O O . ARG A 1 100 ? -6.499 -3.733 14.600 1.00 89.56 100 ARG A O 1
ATOM 811 N N . PRO A 1 101 ? -7.305 -2.159 15.998 1.00 94.25 101 PRO A N 1
ATOM 812 C CA . PRO A 1 101 ? -6.614 -1.077 15.312 1.00 94.25 101 PRO A CA 1
ATOM 813 C C . PRO A 1 101 ? -5.085 -1.179 15.440 1.00 94.25 101 PRO A C 1
ATOM 815 O O . PRO A 1 101 ? -4.400 -0.765 14.514 1.00 94.25 101 PRO A O 1
ATOM 818 N N . ALA A 1 102 ? -4.539 -1.784 16.509 1.00 95.31 102 ALA A N 1
ATOM 819 C CA . ALA A 1 102 ? -3.098 -2.076 16.606 1.00 95.31 102 ALA A CA 1
ATOM 820 C C . ALA A 1 102 ? -2.621 -2.936 15.447 1.00 95.31 102 ALA A C 1
ATOM 822 O O . ALA A 1 102 ? -1.667 -2.586 14.760 1.00 95.31 102 ALA A O 1
ATOM 823 N N . LEU A 1 103 ? -3.308 -4.060 15.242 1.00 95.44 103 LEU A N 1
ATOM 824 C CA . LEU A 1 103 ? -2.977 -5.009 14.197 1.00 95.44 103 LEU A CA 1
ATOM 825 C C . LEU A 1 103 ? -3.138 -4.365 12.818 1.00 95.44 103 LEU A C 1
ATOM 827 O O . LEU A 1 103 ? -2.270 -4.529 11.972 1.00 95.44 103 LEU A O 1
ATOM 831 N N . PHE A 1 104 ? -4.200 -3.580 12.618 1.00 95.81 104 PHE A N 1
ATOM 832 C CA . PHE A 1 104 ? -4.409 -2.824 11.384 1.00 95.81 104 PHE A CA 1
ATOM 833 C C . PHE A 1 104 ? -3.230 -1.892 11.072 1.00 95.81 104 PHE A C 1
ATOM 835 O O . PHE A 1 104 ? -2.640 -1.990 9.999 1.00 95.81 104 PHE A O 1
ATOM 842 N N . PHE A 1 105 ? -2.845 -1.024 12.015 1.00 96.19 105 PHE A N 1
ATOM 843 C CA . PHE A 1 105 ? -1.731 -0.098 11.800 1.00 96.19 105 PHE A CA 1
ATOM 844 C C . PHE A 1 105 ? -0.387 -0.821 11.690 1.00 96.19 105 PHE A C 1
ATOM 846 O O . PHE A 1 105 ? 0.451 -0.399 10.903 1.00 96.19 105 PHE A O 1
ATOM 853 N N . MET A 1 106 ? -0.189 -1.931 12.409 1.00 97.00 106 MET A N 1
ATOM 854 C CA . MET A 1 106 ? 0.999 -2.771 12.254 1.00 97.00 106 MET A CA 1
ATOM 855 C C . MET A 1 106 ? 1.097 -3.333 10.830 1.00 97.00 106 MET A C 1
ATOM 857 O O . MET A 1 106 ? 2.146 -3.207 10.208 1.00 97.00 106 MET A O 1
ATOM 861 N N . VAL A 1 107 ? 0.013 -3.893 10.282 1.00 96.19 107 VAL A N 1
ATOM 862 C CA . VAL A 1 107 ? -0.006 -4.399 8.900 1.00 96.19 107 VAL A CA 1
ATOM 863 C C . VAL A 1 107 ? 0.253 -3.270 7.905 1.00 96.19 107 VAL A C 1
ATOM 865 O O . VAL A 1 107 ? 1.079 -3.434 7.014 1.00 96.19 107 VAL A O 1
ATOM 868 N N . VAL A 1 108 ? -0.383 -2.108 8.082 1.00 96.62 108 VAL A N 1
ATOM 869 C CA . VAL A 1 108 ? -0.125 -0.928 7.240 1.00 96.62 108 VAL A CA 1
ATOM 870 C C . VAL A 1 108 ? 1.358 -0.545 7.269 1.00 96.62 108 VAL A C 1
ATOM 872 O O . VAL A 1 108 ? 1.957 -0.359 6.214 1.00 96.62 108 VAL A O 1
ATOM 875 N N . LEU A 1 109 ? 1.973 -0.489 8.453 1.00 97.12 109 LEU A N 1
ATOM 876 C CA . LEU A 1 109 ? 3.398 -0.185 8.600 1.00 97.12 109 LEU A CA 1
ATOM 877 C C . LEU A 1 109 ? 4.292 -1.231 7.926 1.00 97.12 109 LEU A C 1
ATOM 879 O O . LEU A 1 109 ? 5.264 -0.859 7.274 1.00 97.12 109 LEU A O 1
ATOM 883 N N . LEU A 1 110 ? 3.959 -2.519 8.037 1.00 97.38 110 LEU A N 1
ATOM 884 C CA . LEU A 1 110 ? 4.696 -3.587 7.360 1.00 97.38 110 LEU A CA 1
ATOM 885 C C . LEU A 1 110 ? 4.626 -3.441 5.836 1.00 97.38 110 LEU A C 1
ATOM 887 O O . LEU A 1 110 ? 5.651 -3.563 5.171 1.00 97.38 110 LEU A O 1
ATOM 891 N N . VAL A 1 111 ? 3.455 -3.124 5.276 1.00 96.25 111 VAL A N 1
ATOM 892 C CA . VAL A 1 111 ? 3.303 -2.919 3.825 1.00 96.25 111 VAL A CA 1
ATOM 893 C C . VAL A 1 111 ? 4.015 -1.642 3.357 1.00 96.25 111 VAL A C 1
ATOM 895 O O . VAL A 1 111 ? 4.633 -1.639 2.290 1.00 96.25 111 VAL A O 1
ATOM 898 N N . CYS A 1 112 ? 4.026 -0.578 4.165 1.00 96.75 112 CYS A N 1
ATOM 899 C CA . CYS A 1 112 ? 4.880 0.586 3.908 1.00 96.75 112 CYS A CA 1
ATOM 900 C C . CYS A 1 112 ? 6.366 0.200 3.900 1.00 96.75 112 CYS A C 1
ATOM 902 O O . CYS A 1 112 ? 7.101 0.614 3.006 1.00 96.75 112 CYS A O 1
ATOM 904 N N . GLY A 1 113 ? 6.797 -0.633 4.852 1.00 96.75 113 GLY A N 1
ATOM 905 C CA . GLY A 1 113 ? 8.153 -1.181 4.899 1.00 96.75 113 GLY A CA 1
ATOM 906 C C . GLY A 1 113 ? 8.496 -2.004 3.655 1.00 96.75 113 GLY A C 1
ATOM 907 O O . GLY A 1 113 ? 9.567 -1.823 3.085 1.00 96.75 113 GLY A O 1
ATOM 908 N N . LEU A 1 114 ? 7.567 -2.836 3.172 1.00 95.88 114 LEU A N 1
ATOM 909 C CA . LEU A 1 114 ? 7.722 -3.571 1.911 1.00 95.88 114 LEU A CA 1
ATOM 910 C C . LEU A 1 114 ? 7.843 -2.633 0.709 1.00 95.88 114 LEU A C 1
ATOM 912 O O . LEU A 1 114 ? 8.668 -2.879 -0.161 1.00 95.88 114 LEU A O 1
ATOM 916 N N . SER A 1 115 ? 7.074 -1.544 0.678 1.00 95.94 115 SER A N 1
ATOM 917 C CA . SER A 1 115 ? 7.163 -0.540 -0.393 1.00 95.94 115 SER A CA 1
ATOM 918 C C . SER A 1 115 ? 8.527 0.161 -0.383 1.00 95.94 115 SER A C 1
ATOM 920 O O . SER A 1 115 ? 9.150 0.331 -1.429 1.00 95.94 115 SER A O 1
ATOM 922 N N . ALA A 1 116 ? 9.031 0.517 0.804 1.00 96.50 116 ALA A N 1
ATOM 923 C CA . ALA A 1 116 ? 10.363 1.099 0.965 1.00 96.50 116 ALA A CA 1
ATOM 924 C C . ALA A 1 116 ? 11.471 0.113 0.560 1.00 96.50 116 ALA A C 1
ATOM 926 O O . ALA A 1 116 ? 12.419 0.487 -0.124 1.00 96.50 116 ALA A O 1
ATOM 927 N N . GLN A 1 117 ? 11.330 -1.164 0.916 1.00 96.50 117 GLN A N 1
ATOM 928 C CA . GLN A 1 117 ? 12.260 -2.206 0.490 1.00 96.50 117 GLN A CA 1
ATOM 929 C C . GLN A 1 117 ? 12.197 -2.445 -1.026 1.00 96.50 117 GLN A C 1
ATOM 931 O O . GLN A 1 117 ? 13.229 -2.637 -1.669 1.00 96.50 117 GLN A O 1
ATOM 936 N N . GLY A 1 118 ? 11.000 -2.369 -1.611 1.00 95.31 118 GLY A N 1
ATOM 937 C CA . GLY A 1 118 ? 10.774 -2.454 -3.050 1.00 95.31 118 GLY A CA 1
ATOM 938 C C . GLY A 1 118 ? 11.553 -1.398 -3.831 1.00 95.31 118 GLY A C 1
ATOM 939 O O . GLY A 1 118 ? 12.060 -1.698 -4.907 1.00 95.31 118 GLY A O 1
ATOM 940 N N . TRP A 1 119 ? 11.746 -0.203 -3.262 1.00 95.88 119 TRP A N 1
ATOM 941 C CA . TRP A 1 119 ? 12.592 0.835 -3.856 1.00 95.88 119 TRP A CA 1
ATOM 942 C C . TRP A 1 119 ? 14.054 0.389 -3.987 1.00 95.88 119 TRP A C 1
ATOM 944 O O . TRP A 1 119 ? 14.676 0.569 -5.035 1.00 95.88 119 TRP A O 1
ATOM 954 N N . VAL A 1 120 ? 14.597 -0.231 -2.935 1.00 96.44 120 VAL A N 1
ATOM 955 C CA . VAL A 1 120 ? 15.972 -0.755 -2.921 1.00 96.44 120 VAL A CA 1
ATOM 956 C C . VAL A 1 120 ? 16.112 -1.919 -3.901 1.00 96.44 120 VAL A C 1
ATOM 958 O O . VAL A 1 120 ? 17.090 -2.001 -4.643 1.00 96.44 120 VAL A O 1
ATOM 961 N N . TRP A 1 121 ? 15.123 -2.813 -3.945 1.00 95.81 121 TRP A N 1
ATOM 962 C CA . TRP A 1 121 ? 15.107 -3.918 -4.902 1.00 95.81 121 TRP A CA 1
ATOM 963 C C . TRP A 1 121 ? 15.035 -3.434 -6.346 1.00 95.81 121 TRP A C 1
ATOM 965 O O . TRP A 1 121 ? 15.816 -3.912 -7.163 1.00 95.81 121 TRP A O 1
ATOM 975 N N . ALA A 1 122 ? 14.176 -2.459 -6.648 1.00 94.19 122 ALA A N 1
ATOM 976 C CA . ALA A 1 122 ? 14.072 -1.861 -7.974 1.00 94.19 122 ALA A CA 1
ATOM 977 C C . ALA A 1 122 ? 15.416 -1.274 -8.430 1.00 94.19 122 ALA A C 1
ATOM 979 O O . ALA A 1 122 ? 15.885 -1.600 -9.520 1.00 94.19 122 ALA A O 1
ATOM 980 N N . GLY A 1 123 ? 16.079 -0.500 -7.563 1.00 92.75 123 GLY A N 1
ATOM 981 C CA . GLY A 1 123 ? 17.387 0.094 -7.858 1.00 92.75 123 GLY A CA 1
ATOM 982 C C . GLY A 1 123 ? 18.497 -0.935 -8.100 1.00 92.75 123 GLY A C 1
ATOM 983 O O . GLY A 1 123 ? 19.365 -0.714 -8.936 1.00 92.75 123 GLY A O 1
ATOM 984 N N 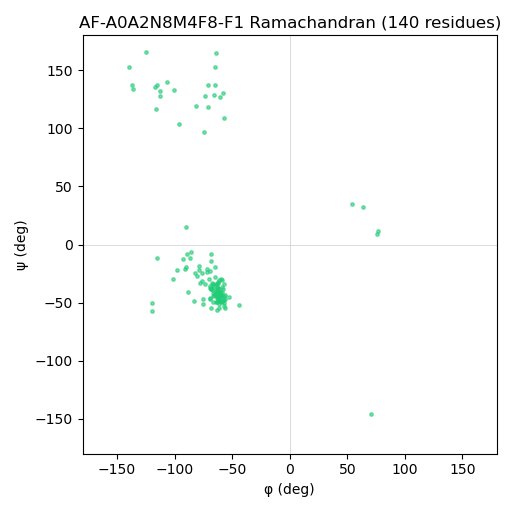. ASN A 1 124 ? 18.448 -2.084 -7.422 1.00 94.00 124 ASN A N 1
ATOM 985 C CA . ASN A 1 124 ? 19.413 -3.172 -7.617 1.00 94.00 124 ASN A CA 1
ATOM 986 C C . ASN A 1 124 ? 19.092 -4.075 -8.816 1.00 94.00 124 ASN A C 1
ATOM 988 O O . ASN A 1 124 ? 19.984 -4.757 -9.326 1.00 94.00 124 ASN A O 1
ATOM 992 N N . LEU A 1 125 ? 17.820 -4.139 -9.215 1.00 92.62 125 LEU A N 1
ATOM 993 C CA . LEU A 1 125 ? 17.340 -4.997 -10.291 1.00 92.62 125 LEU A CA 1
ATOM 994 C C . LEU A 1 125 ? 17.565 -4.335 -11.651 1.00 92.62 125 LEU A C 1
ATOM 996 O O . LEU A 1 125 ? 18.157 -4.958 -12.525 1.00 92.62 125 LEU A O 1
ATOM 1000 N N . LEU A 1 126 ? 17.178 -3.064 -11.792 1.00 90.62 126 LEU A N 1
ATOM 1001 C CA . LEU A 1 126 ? 17.310 -2.262 -13.015 1.00 90.62 126 LEU A CA 1
ATOM 1002 C C . LEU A 1 126 ? 18.659 -2.382 -13.745 1.00 90.62 126 LEU A C 1
ATOM 1004 O O . LEU A 1 126 ? 18.639 -2.700 -14.930 1.00 90.62 126 LEU A O 1
ATOM 1008 N N . PRO A 1 127 ? 19.826 -2.200 -13.094 1.00 89.25 127 PRO A N 1
ATOM 1009 C CA . PRO A 1 127 ? 21.118 -2.286 -13.780 1.00 89.25 127 PRO A CA 1
ATOM 1010 C C . PRO A 1 127 ? 21.476 -3.704 -14.248 1.00 89.25 127 PRO A C 1
ATOM 1012 O O . PRO A 1 127 ? 22.410 -3.869 -15.026 1.00 89.25 127 PRO A O 1
ATOM 1015 N N . LYS A 1 128 ? 20.772 -4.735 -13.761 1.00 90.12 128 LYS A N 1
ATOM 1016 C CA . LYS A 1 128 ? 20.982 -6.137 -14.149 1.00 90.12 128 LYS A CA 1
ATOM 1017 C C . LYS A 1 128 ? 20.085 -6.572 -15.305 1.00 90.12 128 LYS A C 1
ATOM 1019 O O . LYS A 1 128 ? 20.304 -7.651 -15.847 1.00 90.12 128 LYS A O 1
ATOM 1024 N N . LEU A 1 129 ? 19.074 -5.781 -15.661 1.00 86.81 129 LEU A N 1
ATOM 1025 C CA . LEU A 1 129 ? 18.238 -6.059 -16.821 1.00 86.81 129 LEU A CA 1
ATOM 1026 C C . LEU A 1 129 ? 18.944 -5.572 -18.085 1.00 86.81 129 LEU A C 1
ATOM 1028 O O . LEU A 1 129 ? 19.198 -4.382 -18.247 1.00 86.81 129 LEU A O 1
ATOM 1032 N N . THR A 1 130 ? 19.220 -6.498 -18.997 1.00 80.19 130 THR A N 1
ATOM 1033 C CA . THR A 1 130 ? 19.611 -6.194 -20.374 1.00 80.19 130 THR A CA 1
ATOM 1034 C C . THR A 1 130 ? 18.363 -6.279 -21.251 1.00 80.19 130 THR A C 1
ATOM 1036 O O . THR A 1 130 ? 17.898 -7.391 -21.507 1.00 80.19 130 THR A O 1
ATOM 1039 N N . PRO A 1 131 ? 17.771 -5.149 -21.667 1.00 79.44 131 PRO A N 1
ATOM 1040 C CA . PRO A 1 131 ? 16.580 -5.181 -22.502 1.00 79.44 131 PRO A CA 1
ATOM 1041 C C . PRO A 1 131 ? 16.901 -5.652 -23.920 1.00 79.44 131 PRO A C 1
ATOM 1043 O O . PRO A 1 131 ? 17.878 -5.207 -24.525 1.00 79.44 131 PRO A O 1
ATOM 1046 N N . ASP A 1 132 ? 16.045 -6.509 -24.471 1.00 79.62 132 ASP A N 1
ATOM 1047 C CA . ASP A 1 132 ? 16.136 -6.950 -25.862 1.00 79.62 132 ASP A CA 1
ATOM 1048 C C . ASP A 1 132 ? 15.669 -5.833 -26.805 1.00 79.62 132 ASP A C 1
ATOM 1050 O O . ASP A 1 132 ? 14.478 -5.661 -27.073 1.00 79.62 132 ASP A O 1
ATOM 1054 N N . LEU A 1 133 ? 16.621 -5.062 -27.339 1.00 81.75 133 LEU A N 1
ATOM 1055 C CA . LEU A 1 133 ? 16.330 -3.947 -28.250 1.00 81.75 133 LEU A CA 1
ATOM 1056 C C . LEU A 1 133 ? 15.710 -4.387 -29.588 1.00 81.75 133 LEU A C 1
ATOM 1058 O O . LEU A 1 133 ? 15.081 -3.570 -30.256 1.00 81.75 133 LEU A O 1
ATOM 1062 N N . SER A 1 134 ? 15.850 -5.656 -29.988 1.00 80.25 134 SER A N 1
ATOM 1063 C CA . SER A 1 134 ? 15.292 -6.186 -31.244 1.00 80.25 134 SER A CA 1
ATOM 1064 C C . SER A 1 134 ? 13.768 -6.042 -31.325 1.00 80.25 134 SER A C 1
ATOM 1066 O O . SER A 1 134 ? 13.219 -5.827 -32.406 1.00 80.25 134 SER A O 1
ATOM 1068 N N . VAL A 1 135 ? 13.086 -6.085 -30.177 1.00 81.69 135 VAL A N 1
ATOM 1069 C CA . VAL A 1 135 ? 11.626 -5.955 -30.068 1.00 81.69 135 VAL A CA 1
ATOM 1070 C C . VAL A 1 135 ? 11.163 -4.520 -30.346 1.00 81.69 135 VAL A C 1
ATOM 1072 O O . VAL A 1 135 ? 10.036 -4.314 -30.784 1.00 81.69 135 VAL A O 1
ATOM 1075 N N . CYS A 1 136 ? 12.031 -3.522 -30.162 1.00 80.81 136 CYS A N 1
ATOM 1076 C CA . CYS A 1 136 ? 11.699 -2.127 -30.454 1.00 80.81 136 CYS A CA 1
ATOM 1077 C C . CYS A 1 136 ? 11.712 -1.819 -31.961 1.00 80.81 136 CYS A C 1
ATOM 1079 O O . CYS A 1 136 ? 11.028 -0.899 -32.404 1.00 80.81 136 CYS A O 1
ATOM 1081 N N . PHE A 1 137 ? 12.463 -2.588 -32.758 1.00 72.88 137 PHE A N 1
ATOM 1082 C CA . PHE A 1 137 ? 12.602 -2.366 -34.202 1.00 72.88 137 PHE A CA 1
ATOM 1083 C C . PHE A 1 137 ? 11.575 -3.133 -35.046 1.00 72.88 137 PHE A C 1
ATOM 1085 O O . PHE A 1 137 ? 11.274 -2.718 -36.162 1.00 72.88 137 PHE A O 1
ATOM 1092 N N . SER A 1 138 ? 10.973 -4.202 -34.514 1.00 65.94 138 SER A N 1
ATOM 1093 C CA . SER A 1 138 ? 9.977 -5.020 -35.227 1.00 65.94 138 SER A CA 1
ATOM 1094 C C . SER A 1 138 ? 8.641 -4.305 -35.499 1.00 65.94 138 SER A C 1
ATOM 1096 O O . SER A 1 138 ? 7.806 -4.825 -36.238 1.00 65.94 138 SER A O 1
ATOM 1098 N N . GLY A 1 139 ? 8.438 -3.108 -34.937 1.00 55.53 139 GLY A N 1
ATOM 1099 C CA . GLY A 1 139 ? 7.299 -2.231 -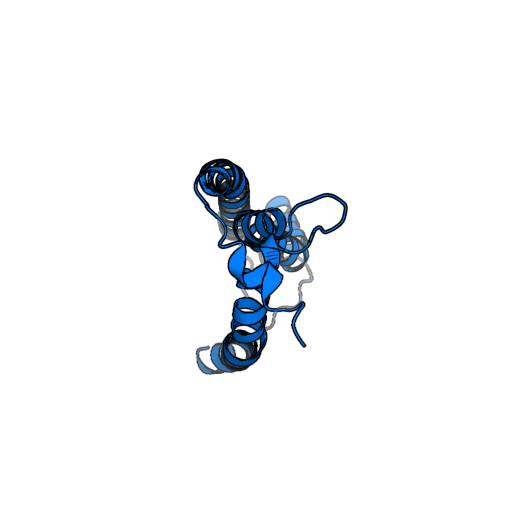35.224 1.00 55.53 139 GLY A CA 1
ATOM 1100 C C . GLY A 1 139 ? 7.501 -1.250 -36.389 1.00 55.53 139 GLY A C 1
ATOM 1101 O O . GLY A 1 139 ? 6.537 -0.595 -36.764 1.00 55.53 139 GLY A O 1
ATOM 1102 N N . ILE A 1 140 ? 8.714 -1.127 -36.950 1.00 54.25 140 ILE A N 1
ATOM 1103 C CA . ILE A 1 140 ? 9.031 -0.161 -38.027 1.00 54.25 140 ILE A CA 1
ATOM 1104 C C . ILE A 1 140 ? 8.805 -0.758 -39.435 1.00 54.25 140 ILE A C 1
ATOM 1106 O O . ILE A 1 140 ? 8.632 -0.013 -40.394 1.00 54.25 140 ILE A O 1
ATOM 1110 N N . GLU A 1 141 ? 8.754 -2.088 -39.576 1.00 48.59 141 GLU A N 1
ATOM 1111 C CA . GLU A 1 141 ? 8.579 -2.784 -40.868 1.00 48.59 141 GLU A CA 1
ATOM 1112 C C . GLU A 1 141 ? 7.112 -3.053 -41.277 1.00 48.59 141 GLU A C 1
ATOM 1114 O O . GLU A 1 141 ? 6.869 -3.860 -42.177 1.00 48.59 141 GLU A O 1
ATOM 1119 N N . ARG A 1 142 ? 6.115 -2.413 -40.650 1.00 43.94 142 ARG A N 1
ATOM 1120 C CA . ARG A 1 142 ? 4.698 -2.594 -41.017 1.00 43.94 142 ARG A CA 1
ATOM 1121 C C . ARG A 1 142 ? 4.000 -1.287 -41.368 1.00 43.94 142 ARG A C 1
ATOM 1123 O O . ARG A 1 142 ? 4.160 -0.315 -40.604 1.00 43.94 142 ARG A O 1
#

pLDDT: mean 89.57, std 8.83, range [43.94, 97.38]